Protein AF-A0A7C4U7K7-F1 (afdb_monomer_lite)

Foldseek 3Di:
DEWEWEFEADDPVLATWIKIWDDDPPDIDIDIDRDLVCVVVVVVVRCVVVVHDLLPHPYYYYHYDPNGRPVNVVSVVVVRVVSVVVND

Sequence (88 aa):
MYLVFKIQKAQDSGRSPILIKIFDKNKTSEVSIKDTDLLLQAIDKLLKKNKIKVESLKDIRVEIDNEAGLTSTRIVLAIIKALRFNLD

Structure (mmCIF, N/CA/C/O backbone):
data_AF-A0A7C4U7K7-F1
#
_entry.id   AF-A0A7C4U7K7-F1
#
loop_
_atom_site.group_PDB
_atom_site.id
_atom_site.type_symbol
_atom_site.label_atom_id
_atom_site.label_alt_id
_atom_site.label_comp_id
_atom_site.label_asym_id
_atom_site.label_entity_id
_atom_site.label_seq_id
_atom_site.pdbx_PDB_ins_code
_atom_site.Cartn_x
_atom_site.Cartn_y
_atom_site.Cartn_z
_atom_site.occupancy
_atom_site.B_iso_or_equiv
_atom_site.auth_seq_id
_atom_site.auth_comp_id
_atom_site.auth_asym_id
_atom_site.auth_atom_id
_atom_site.pdbx_PDB_model_num
ATOM 1 N N . MET A 1 1 ? -3.870 6.949 13.758 1.00 86.88 1 MET A N 1
ATOM 2 C CA . MET A 1 1 ? -3.119 5.887 13.072 1.00 86.88 1 MET A CA 1
ATOM 3 C C . MET A 1 1 ? -2.830 6.362 11.675 1.00 86.88 1 MET A C 1
ATOM 5 O O . MET A 1 1 ? -3.675 7.057 11.113 1.00 86.88 1 MET A O 1
ATOM 9 N N . TYR A 1 2 ? -1.662 6.006 11.160 1.00 89.94 2 TYR A N 1
ATOM 10 C CA . TYR A 1 2 ? -1.209 6.432 9.842 1.00 89.94 2 TYR A CA 1
ATOM 11 C C . TYR A 1 2 ? -0.866 5.204 9.007 1.00 89.94 2 TYR A C 1
ATOM 13 O O . TYR A 1 2 ? -0.224 4.281 9.511 1.00 89.94 2 TYR A O 1
ATOM 21 N N . LEU A 1 3 ? -1.307 5.195 7.752 1.00 92.19 3 LEU A N 1
ATOM 22 C CA . LEU A 1 3 ? -0.931 4.190 6.761 1.00 92.19 3 LEU A CA 1
ATOM 23 C C . LEU A 1 3 ? 0.106 4.813 5.825 1.00 92.19 3 LEU A C 1
ATOM 25 O O . LEU A 1 3 ? -0.114 5.907 5.314 1.00 92.19 3 LEU A O 1
ATOM 29 N N . VAL A 1 4 ? 1.229 4.142 5.599 1.00 94.69 4 VAL A N 1
ATOM 30 C CA . VAL A 1 4 ? 2.292 4.619 4.709 1.00 94.69 4 VAL A CA 1
ATOM 31 C C . VAL A 1 4 ? 2.540 3.585 3.624 1.00 94.69 4 VAL A C 1
ATOM 33 O O . VAL A 1 4 ? 2.792 2.417 3.923 1.00 94.69 4 VAL A O 1
ATOM 36 N N . PHE A 1 5 ? 2.493 4.026 2.371 1.00 95.62 5 PHE A N 1
ATOM 37 C CA . PHE A 1 5 ? 2.934 3.261 1.212 1.00 95.62 5 PHE A CA 1
ATOM 38 C C . PHE A 1 5 ? 4.321 3.734 0.803 1.00 95.62 5 PHE A C 1
ATOM 40 O O . PHE A 1 5 ? 4.462 4.844 0.299 1.00 95.62 5 PHE A O 1
ATOM 47 N N . LYS A 1 6 ? 5.337 2.895 0.989 1.00 95.50 6 LYS A N 1
ATOM 48 C CA . LYS A 1 6 ? 6.686 3.158 0.498 1.00 95.50 6 LYS A CA 1
ATOM 49 C C . LYS A 1 6 ? 6.936 2.388 -0.796 1.00 95.50 6 LYS A C 1
ATOM 51 O O . LYS A 1 6 ? 6.980 1.160 -0.788 1.00 95.50 6 LYS A O 1
ATOM 56 N N . ILE A 1 7 ? 7.104 3.110 -1.897 1.00 94.00 7 ILE A N 1
ATOM 57 C CA . ILE A 1 7 ? 7.417 2.567 -3.220 1.00 94.00 7 ILE A CA 1
ATOM 58 C C . ILE A 1 7 ? 8.931 2.548 -3.365 1.00 94.00 7 ILE A C 1
ATOM 60 O O . ILE A 1 7 ? 9.568 3.598 -3.360 1.00 94.00 7 ILE A O 1
ATOM 64 N N . GLN A 1 8 ? 9.503 1.353 -3.450 1.00 92.50 8 GLN A N 1
ATOM 65 C CA . GLN A 1 8 ? 10.952 1.179 -3.485 1.00 92.50 8 GLN A CA 1
ATOM 66 C C . GLN A 1 8 ? 11.498 1.376 -4.904 1.00 92.50 8 GLN A C 1
ATOM 68 O O . GLN A 1 8 ? 10.733 1.512 -5.860 1.00 92.50 8 GLN A O 1
ATOM 73 N N . LYS A 1 9 ? 12.822 1.370 -5.070 1.00 89.25 9 LYS A N 1
ATOM 74 C CA . LYS A 1 9 ? 13.455 1.370 -6.397 1.00 89.25 9 LYS A CA 1
ATOM 75 C C . LYS A 1 9 ? 12.922 0.224 -7.273 1.00 89.25 9 LYS A C 1
ATOM 77 O O . LYS A 1 9 ? 12.673 -0.881 -6.781 1.00 89.25 9 LYS A O 1
ATOM 82 N N . ALA A 1 10 ? 12.726 0.508 -8.561 1.00 82.25 10 ALA A N 1
ATOM 83 C CA . ALA A 1 10 ? 12.284 -0.484 -9.531 1.00 82.25 10 ALA A CA 1
ATOM 84 C C . ALA A 1 10 ? 13.296 -1.626 -9.657 1.00 82.25 10 ALA A C 1
ATOM 86 O O . ALA A 1 10 ? 14.509 -1.415 -9.617 1.00 82.25 10 ALA A O 1
ATOM 87 N N . GLN A 1 11 ? 12.781 -2.837 -9.836 1.00 78.81 11 GLN A N 1
ATOM 88 C CA . GLN A 1 11 ? 13.585 -3.958 -10.318 1.00 78.81 11 GLN A CA 1
ATOM 89 C C . GLN A 1 11 ? 13.598 -3.951 -11.855 1.00 78.81 11 GLN A C 1
ATOM 91 O O . GLN A 1 11 ? 12.890 -3.155 -12.477 1.00 78.81 11 GLN A O 1
ATOM 96 N N . ASP A 1 12 ? 14.356 -4.859 -12.472 1.00 73.44 12 ASP A N 1
ATOM 97 C CA . ASP A 1 12 ? 14.576 -4.924 -13.931 1.00 73.44 12 ASP A CA 1
ATOM 98 C C . ASP A 1 12 ? 13.281 -4.987 -14.772 1.00 73.44 12 ASP A C 1
ATOM 100 O O . ASP A 1 12 ? 13.281 -4.697 -15.964 1.00 73.44 12 ASP A O 1
ATOM 104 N N . SER A 1 13 ? 12.148 -5.321 -14.149 1.00 71.38 13 SER A N 1
ATOM 105 C CA . SER A 1 13 ? 10.815 -5.390 -14.758 1.00 71.38 13 SER A CA 1
ATOM 106 C C . SER A 1 13 ? 10.050 -4.056 -14.815 1.00 71.38 13 SER A C 1
ATOM 108 O O . SER A 1 13 ? 8.898 -4.031 -15.251 1.00 71.38 13 SER A O 1
ATOM 110 N N . GLY A 1 14 ? 10.618 -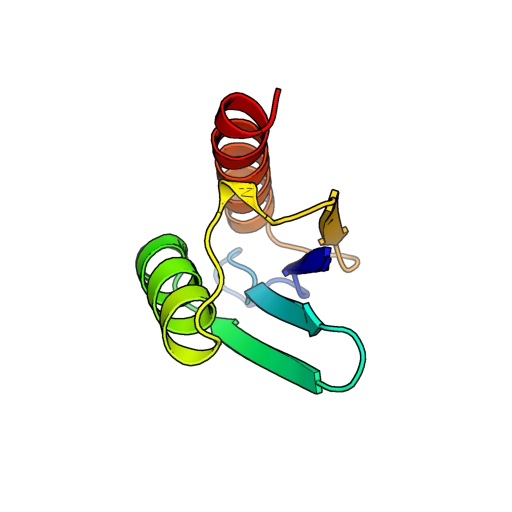2.949 -14.321 1.00 70.38 14 GLY A N 1
ATOM 111 C CA . GLY A 1 14 ? 9.939 -1.645 -14.243 1.00 70.38 14 GLY A CA 1
ATOM 112 C C . GLY A 1 14 ? 8.830 -1.565 -13.180 1.00 70.38 14 GLY A C 1
ATOM 113 O O . GLY A 1 14 ? 8.181 -0.525 -13.030 1.00 70.38 14 GLY A O 1
ATOM 114 N N . ARG A 1 15 ? 8.613 -2.645 -12.418 1.00 80.75 15 ARG A N 1
ATOM 115 C CA . ARG A 1 15 ? 7.774 -2.672 -11.216 1.00 80.75 15 ARG A CA 1
ATOM 116 C C . ARG A 1 15 ? 8.650 -2.505 -9.978 1.00 80.75 15 ARG A C 1
ATOM 118 O O . ARG A 1 15 ? 9.725 -3.093 -9.861 1.00 80.75 15 ARG A O 1
ATOM 125 N N . SER A 1 16 ? 8.155 -1.713 -9.040 1.00 88.31 16 SER A N 1
ATOM 126 C CA . SER A 1 16 ? 8.757 -1.531 -7.725 1.00 88.31 16 SER A CA 1
ATOM 127 C C . SER A 1 16 ? 8.058 -2.383 -6.679 1.00 88.31 16 SER A C 1
ATOM 129 O O . SER A 1 16 ? 6.821 -2.373 -6.641 1.00 88.31 16 SER A O 1
ATOM 131 N N . PRO A 1 17 ? 8.816 -3.026 -5.776 1.00 92.25 17 PRO A N 1
ATOM 132 C CA . PRO A 1 17 ? 8.277 -3.504 -4.517 1.00 92.25 17 PRO A CA 1
ATOM 133 C C . PRO A 1 17 ? 7.643 -2.355 -3.724 1.00 92.25 17 PRO A C 1
ATOM 135 O O . PRO A 1 17 ? 8.133 -1.222 -3.727 1.00 92.25 17 PRO A O 1
ATOM 138 N N . ILE A 1 18 ? 6.547 -2.655 -3.038 1.00 94.25 18 ILE A N 1
ATOM 139 C CA . ILE A 1 18 ? 5.800 -1.709 -2.213 1.00 94.25 18 ILE A CA 1
ATOM 140 C C . ILE A 1 18 ? 5.798 -2.233 -0.783 1.00 94.25 18 ILE A C 1
ATOM 142 O O . ILE A 1 18 ? 5.363 -3.351 -0.513 1.00 94.25 18 ILE A O 1
ATOM 146 N N . LEU A 1 19 ? 6.278 -1.414 0.143 1.00 94.50 19 LEU A N 1
ATOM 147 C CA . LEU A 1 19 ? 6.231 -1.670 1.574 1.00 94.50 19 LEU A CA 1
ATOM 148 C C . LEU A 1 19 ? 5.071 -0.878 2.175 1.00 94.50 19 LEU A C 1
ATOM 150 O O . LEU A 1 19 ? 5.057 0.350 2.125 1.00 94.50 19 LEU A O 1
ATOM 154 N N . ILE A 1 20 ? 4.098 -1.577 2.748 1.00 94.56 20 ILE A N 1
ATOM 155 C CA . ILE A 1 20 ? 2.966 -0.964 3.442 1.00 94.56 20 ILE A CA 1
ATOM 156 C C . ILE A 1 20 ? 3.244 -1.005 4.937 1.00 94.56 20 ILE A C 1
ATOM 158 O O . ILE A 1 20 ? 3.514 -2.078 5.475 1.00 94.56 20 ILE A O 1
ATOM 162 N N . LYS A 1 21 ? 3.134 0.141 5.611 1.00 94.12 21 LYS A N 1
ATOM 163 C CA . LYS A 1 21 ? 3.299 0.266 7.063 1.00 94.12 21 LYS A CA 1
ATOM 164 C C . LYS A 1 21 ? 2.066 0.876 7.707 1.00 94.12 21 LYS A C 1
ATOM 166 O O . LYS A 1 21 ? 1.558 1.891 7.242 1.00 94.12 21 LYS A O 1
ATOM 171 N N . ILE A 1 22 ? 1.623 0.289 8.809 1.00 92.75 22 ILE A N 1
ATOM 172 C CA . ILE A 1 22 ? 0.632 0.866 9.714 1.00 92.75 22 ILE A CA 1
ATOM 173 C C . ILE A 1 22 ? 1.343 1.285 10.988 1.00 92.75 22 ILE A C 1
ATOM 175 O O . ILE A 1 22 ? 1.980 0.458 11.641 1.00 92.75 22 ILE A O 1
ATOM 179 N N . PHE A 1 23 ? 1.157 2.548 11.356 1.00 90.06 23 PHE A N 1
ATOM 180 C CA . PHE A 1 23 ? 1.578 3.104 12.632 1.00 90.06 23 PHE A CA 1
ATOM 181 C C . PHE A 1 23 ? 0.361 3.290 13.541 1.00 90.06 23 PHE A C 1
ATOM 183 O O . PHE A 1 23 ? -0.491 4.161 13.309 1.00 90.06 23 PHE A O 1
ATOM 190 N N . ASP A 1 24 ? 0.301 2.472 14.586 1.00 85.50 24 ASP A N 1
ATOM 191 C CA . ASP A 1 24 ? -0.575 2.638 15.742 1.00 85.50 24 ASP A CA 1
ATOM 192 C C . ASP A 1 24 ? 0.261 3.038 16.969 1.00 85.50 24 ASP A C 1
ATOM 194 O O . ASP A 1 24 ? 1.462 2.782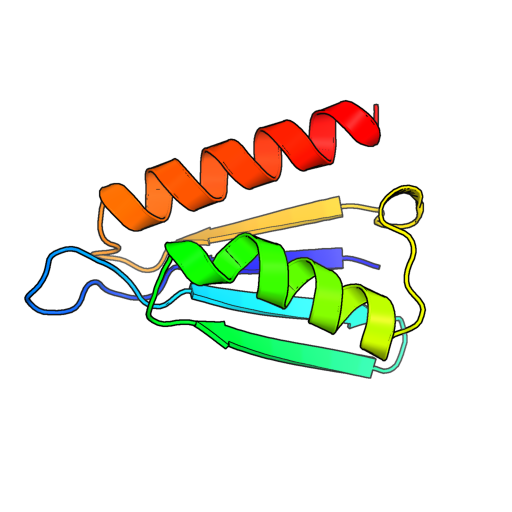 16.999 1.00 85.50 24 ASP A O 1
ATOM 198 N N . LYS A 1 25 ? -0.357 3.689 17.965 1.00 76.50 25 LYS A N 1
ATOM 199 C CA . LYS A 1 25 ? 0.285 4.433 19.068 1.00 76.50 25 LYS A CA 1
ATOM 200 C C . LYS A 1 25 ? 1.545 3.769 19.641 1.00 76.50 25 LYS A C 1
ATOM 202 O O . LYS A 1 25 ? 2.510 4.476 19.892 1.00 76.50 25 LYS A O 1
ATOM 207 N N . ASN A 1 26 ? 1.541 2.441 19.792 1.00 77.94 26 ASN A N 1
ATOM 208 C CA . ASN A 1 26 ? 2.665 1.662 20.324 1.00 77.94 26 ASN A CA 1
ATOM 209 C C . ASN A 1 26 ? 3.095 0.494 19.412 1.00 77.94 26 ASN A C 1
ATOM 211 O O . ASN A 1 26 ? 3.831 -0.388 19.852 1.00 77.94 26 ASN A O 1
ATOM 215 N N . LYS A 1 27 ? 2.595 0.417 18.172 1.00 84.50 27 LYS A N 1
ATOM 216 C CA . LYS A 1 27 ? 2.813 -0.742 17.301 1.00 84.50 27 LYS A CA 1
ATOM 217 C C . LYS A 1 27 ? 2.939 -0.341 15.839 1.00 84.50 27 LYS A C 1
ATOM 219 O O . LYS A 1 27 ? 2.024 0.234 15.255 1.00 84.50 27 LYS A O 1
ATOM 224 N N . THR A 1 28 ? 4.042 -0.765 15.236 1.00 91.12 28 THR A N 1
ATOM 225 C CA . THR A 1 28 ? 4.237 -0.718 13.788 1.00 91.12 28 THR A CA 1
ATOM 226 C C . THR A 1 28 ? 4.004 -2.110 13.219 1.00 91.12 28 THR A C 1
ATOM 228 O O . THR A 1 28 ? 4.575 -3.087 13.702 1.00 91.12 28 THR A O 1
ATOM 231 N N . SER A 1 29 ? 3.147 -2.217 12.208 1.00 92.44 29 SER A N 1
ATOM 232 C CA . SER A 1 29 ? 2.985 -3.443 11.421 1.00 92.44 29 SER A CA 1
ATOM 233 C C . SER A 1 29 ? 3.302 -3.156 9.970 1.00 92.44 29 SER A C 1
ATOM 235 O O . SER A 1 29 ? 2.869 -2.133 9.448 1.00 92.44 29 SER A O 1
ATOM 237 N N . GLU A 1 30 ? 4.002 -4.067 9.305 1.00 93.81 30 GLU A N 1
ATOM 238 C CA . GLU A 1 30 ? 4.395 -3.875 7.914 1.00 93.81 30 GLU A CA 1
ATOM 239 C C . GLU A 1 30 ? 4.269 -5.144 7.070 1.00 93.81 30 GLU A C 1
ATOM 241 O O . GLU A 1 30 ? 4.268 -6.263 7.588 1.00 93.81 30 GLU A O 1
ATOM 246 N N . VAL A 1 31 ? 4.129 -4.951 5.759 1.00 94.44 31 VAL A N 1
ATOM 247 C CA . VAL A 1 31 ? 4.153 -6.011 4.747 1.00 94.44 31 VAL A CA 1
ATOM 248 C C . VAL A 1 31 ? 4.810 -5.483 3.474 1.00 94.44 31 VAL A C 1
ATOM 250 O O . VAL A 1 31 ? 4.489 -4.388 3.014 1.00 94.44 31 VAL A O 1
ATOM 253 N N . SER A 1 32 ? 5.739 -6.253 2.908 1.00 92.50 32 SER A N 1
ATOM 254 C CA . SER A 1 32 ? 6.367 -5.956 1.616 1.00 92.50 32 SER A CA 1
ATOM 255 C C . SER A 1 32 ? 5.724 -6.794 0.519 1.00 92.50 32 SER A C 1
ATOM 257 O O . SER A 1 32 ? 5.470 -7.985 0.707 1.00 92.50 32 SER A O 1
ATOM 259 N N . ILE A 1 33 ? 5.456 -6.170 -0.624 1.00 91.50 33 ILE A N 1
ATOM 260 C CA . ILE A 1 33 ? 4.753 -6.776 -1.748 1.00 91.50 33 ILE A CA 1
ATOM 261 C C . ILE A 1 33 ? 5.514 -6.481 -3.024 1.00 91.50 33 ILE A C 1
ATOM 263 O O . ILE A 1 33 ? 5.773 -5.328 -3.352 1.00 91.50 33 ILE A O 1
ATOM 267 N N . LYS A 1 34 ? 5.846 -7.537 -3.761 1.00 86.50 34 LYS A N 1
ATOM 268 C CA . LYS A 1 34 ? 6.496 -7.427 -5.072 1.00 86.50 34 LYS A CA 1
ATOM 269 C C . LYS A 1 34 ? 5.494 -7.425 -6.222 1.00 86.50 34 LYS A C 1
ATOM 271 O O . LYS A 1 34 ? 5.760 -6.826 -7.257 1.00 86.50 34 LYS A O 1
ATOM 276 N N . ASP A 1 35 ? 4.351 -8.075 -6.025 1.00 86.19 35 ASP A N 1
ATOM 277 C CA . ASP A 1 35 ? 3.286 -8.156 -7.015 1.00 86.19 35 ASP A CA 1
ATOM 278 C C . ASP A 1 35 ? 2.147 -7.188 -6.681 1.00 86.19 35 ASP A C 1
ATOM 280 O O . ASP A 1 35 ? 1.431 -7.353 -5.692 1.00 86.19 35 ASP A O 1
ATOM 284 N N . THR A 1 36 ? 1.986 -6.164 -7.515 1.00 82.75 36 THR A N 1
ATOM 285 C CA . THR A 1 36 ? 0.994 -5.102 -7.329 1.00 82.75 36 THR A CA 1
ATOM 286 C C . THR A 1 36 ? -0.443 -5.615 -7.326 1.00 82.75 36 THR A C 1
ATOM 288 O O . THR A 1 36 ? -1.301 -4.975 -6.721 1.00 82.75 36 THR A O 1
ATOM 291 N N . ASP A 1 37 ? -0.707 -6.777 -7.921 1.00 86.62 37 ASP A N 1
ATOM 292 C CA . ASP A 1 37 ? -2.053 -7.354 -7.984 1.00 86.62 37 ASP A CA 1
ATOM 293 C C . ASP A 1 37 ? -2.517 -7.855 -6.602 1.00 86.62 37 ASP A C 1
ATOM 295 O O . ASP A 1 37 ? -3.709 -7.889 -6.296 1.00 86.62 37 ASP A O 1
ATOM 299 N N . LEU A 1 38 ? -1.570 -8.147 -5.702 1.00 90.12 38 LEU A N 1
ATOM 300 C CA . LEU A 1 38 ? -1.838 -8.568 -4.323 1.00 90.12 38 LEU A CA 1
ATOM 301 C C . LEU A 1 38 ? -1.960 -7.394 -3.339 1.00 90.12 38 LEU A C 1
ATOM 303 O O . LEU A 1 38 ? -2.214 -7.602 -2.149 1.00 90.12 38 LEU A O 1
ATOM 307 N N . LEU A 1 39 ? -1.783 -6.156 -3.809 1.00 90.50 39 LEU A N 1
ATOM 308 C CA . LEU A 1 39 ? -1.667 -4.971 -2.962 1.00 90.50 39 LEU A CA 1
ATOM 309 C C . LEU A 1 39 ? -2.928 -4.727 -2.122 1.00 90.50 39 LEU A C 1
ATOM 311 O O . LEU A 1 39 ? -2.834 -4.576 -0.906 1.00 90.50 39 LEU A O 1
ATOM 315 N N . LEU A 1 40 ? -4.114 -4.771 -2.739 1.00 91.19 40 LEU A N 1
ATOM 316 C CA . LEU A 1 40 ? -5.390 -4.596 -2.032 1.00 91.19 40 LEU A CA 1
ATOM 317 C C . LEU A 1 40 ? -5.634 -5.699 -0.996 1.00 91.19 40 LEU A C 1
ATOM 319 O O . LEU A 1 40 ? -6.011 -5.413 0.141 1.00 91.19 40 LEU A O 1
ATOM 323 N N . GLN A 1 41 ? -5.360 -6.955 -1.362 1.00 93.38 41 GLN A N 1
ATOM 324 C CA . GLN A 1 41 ? -5.527 -8.094 -0.458 1.00 93.38 41 GLN A CA 1
ATOM 325 C C . GLN A 1 41 ? -4.619 -7.969 0.769 1.00 93.38 41 GLN A C 1
ATOM 327 O O . GLN A 1 41 ? -5.006 -8.309 1.887 1.00 93.38 41 GLN A O 1
ATOM 332 N N . ALA A 1 42 ? -3.394 -7.497 0.576 1.00 93.12 42 ALA A N 1
ATOM 333 C CA . ALA A 1 42 ? -2.452 -7.329 1.663 1.00 93.12 42 ALA A CA 1
ATOM 334 C C . ALA A 1 42 ? -2.780 -6.132 2.563 1.00 93.12 42 ALA A C 1
ATOM 336 O O . ALA A 1 42 ? -2.597 -6.251 3.773 1.00 93.12 42 ALA A O 1
ATOM 337 N N . ILE A 1 43 ? -3.311 -5.028 2.018 1.00 91.94 43 ILE A N 1
ATOM 338 C CA . ILE A 1 43 ? -3.861 -3.926 2.826 1.00 91.94 43 ILE A CA 1
ATOM 339 C C . ILE A 1 43 ? -4.982 -4.462 3.724 1.00 91.94 43 ILE A C 1
ATOM 341 O O . ILE A 1 43 ? -4.928 -4.277 4.939 1.00 91.94 43 ILE A O 1
ATOM 345 N N . ASP A 1 44 ? -5.952 -5.183 3.153 1.00 91.69 44 ASP A N 1
ATOM 346 C CA . ASP A 1 44 ? -7.074 -5.766 3.903 1.00 91.69 44 ASP A C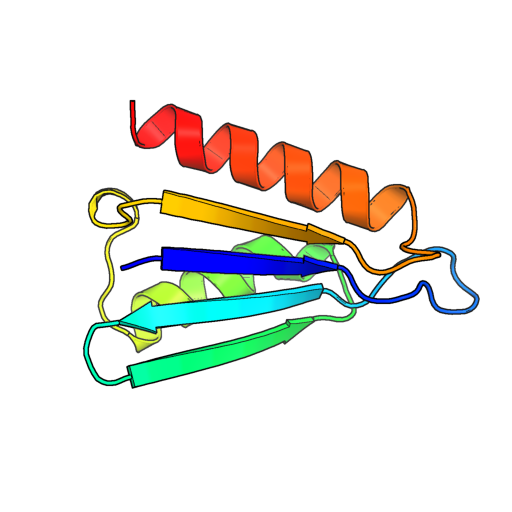A 1
ATOM 347 C C . ASP A 1 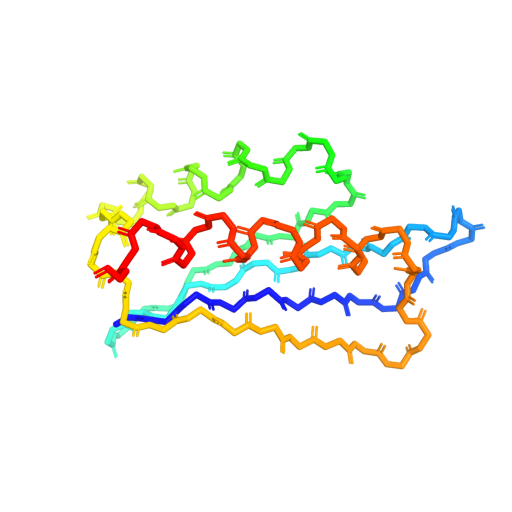44 ? -6.588 -6.723 5.004 1.00 91.69 44 ASP A C 1
ATOM 349 O O . ASP A 1 44 ? -6.969 -6.592 6.170 1.00 91.69 44 ASP A O 1
ATOM 353 N N . LYS A 1 45 ? -5.659 -7.632 4.675 1.00 92.94 45 LYS A N 1
ATOM 354 C CA . LYS A 1 45 ? -5.023 -8.525 5.659 1.00 92.94 45 LYS A CA 1
ATOM 355 C C . LYS A 1 45 ? -4.325 -7.746 6.775 1.00 92.94 45 LYS A C 1
ATOM 357 O O . LYS A 1 45 ? -4.456 -8.116 7.943 1.00 92.94 45 LYS A O 1
ATOM 362 N N . LEU A 1 46 ? -3.584 -6.689 6.441 1.00 92.31 46 LEU A N 1
ATOM 363 C CA . LEU A 1 46 ? -2.829 -5.895 7.410 1.00 92.31 46 LEU A CA 1
ATOM 364 C C . LEU A 1 46 ? -3.759 -5.120 8.355 1.00 92.31 46 LEU A C 1
ATOM 366 O O . LEU A 1 46 ? -3.517 -5.102 9.565 1.00 92.31 46 LEU A O 1
ATOM 370 N N . LEU A 1 47 ? -4.841 -4.541 7.829 1.00 90.69 47 LEU A N 1
ATOM 371 C CA . LEU A 1 47 ? -5.867 -3.849 8.612 1.00 90.69 47 LEU A CA 1
ATOM 372 C C . LEU A 1 47 ? -6.609 -4.822 9.537 1.00 90.69 47 LEU A C 1
ATOM 374 O O . LEU A 1 47 ? -6.671 -4.590 10.746 1.00 90.69 47 LEU A O 1
ATOM 378 N N . LYS A 1 48 ? -7.077 -5.963 9.009 1.00 92.38 48 LYS A N 1
ATOM 379 C CA . LYS A 1 48 ? -7.760 -7.010 9.790 1.00 92.38 48 LYS A CA 1
ATOM 380 C C . LYS A 1 48 ? -6.882 -7.575 10.901 1.00 92.38 48 LYS A C 1
ATOM 382 O O . LYS A 1 48 ? -7.332 -7.672 12.041 1.00 92.38 48 LYS A O 1
ATOM 387 N N . LYS A 1 49 ? -5.611 -7.881 10.608 1.00 90.31 49 LYS A N 1
ATOM 388 C CA . LYS A 1 49 ? -4.638 -8.373 11.602 1.00 90.31 49 LYS A CA 1
ATOM 389 C C . LYS A 1 49 ? -4.464 -7.402 12.770 1.00 90.31 49 LYS A C 1
ATOM 391 O O . LYS A 1 49 ? -4.241 -7.835 13.898 1.00 90.31 49 LYS A O 1
ATOM 396 N N . ASN A 1 50 ? -4.569 -6.102 12.507 1.00 88.94 50 ASN A N 1
ATOM 397 C CA . ASN A 1 50 ? -4.459 -5.062 13.525 1.00 88.94 50 ASN A CA 1
ATOM 398 C C . ASN A 1 50 ? -5.813 -4.593 14.074 1.00 88.94 50 ASN A C 1
ATOM 400 O O . ASN A 1 50 ? -5.833 -3.702 14.914 1.00 88.94 50 ASN A O 1
ATOM 404 N N . LYS A 1 51 ? -6.929 -5.212 13.660 1.00 91.00 51 LYS A N 1
ATOM 405 C CA . LYS A 1 51 ? -8.299 -4.831 14.047 1.00 91.00 51 LYS A CA 1
ATOM 406 C C . LYS A 1 51 ? -8.609 -3.355 13.756 1.00 91.00 51 LYS A C 1
ATOM 408 O O . LYS A 1 51 ? -9.297 -2.692 14.527 1.00 91.00 51 LYS A O 1
ATOM 413 N N . ILE A 1 52 ? -8.099 -2.849 12.635 1.00 88.56 52 ILE A N 1
ATOM 414 C CA . ILE A 1 52 ? -8.257 -1.459 12.204 1.00 88.56 52 ILE A CA 1
ATOM 415 C C . ILE A 1 52 ? -9.354 -1.376 11.147 1.00 88.56 52 ILE A C 1
ATOM 417 O O . ILE A 1 52 ? -9.325 -2.107 10.159 1.00 88.56 52 ILE A O 1
ATOM 421 N N . LYS A 1 53 ? -10.294 -0.448 11.337 1.00 88.81 53 LYS A N 1
ATOM 422 C CA . LYS A 1 53 ? -11.251 -0.054 10.296 1.00 88.81 53 LYS A CA 1
ATOM 423 C C . LYS A 1 53 ? -10.636 1.013 9.400 1.00 88.81 53 LYS A C 1
ATOM 425 O O . LYS A 1 53 ? -9.929 1.88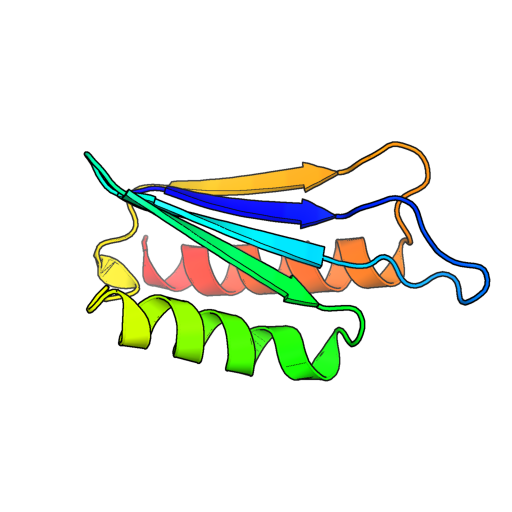6 9.907 1.00 88.81 53 LYS A O 1
ATOM 430 N N . VAL A 1 54 ? -10.938 0.981 8.103 1.00 86.12 54 VAL A N 1
ATOM 431 C CA . VAL A 1 54 ? -10.444 1.987 7.146 1.00 86.12 54 VAL A CA 1
ATOM 432 C C . VAL A 1 54 ? -10.838 3.393 7.601 1.00 86.12 54 VAL A C 1
ATOM 434 O O . VAL A 1 54 ? -9.956 4.237 7.699 1.00 86.12 54 VAL A O 1
ATOM 437 N N . GLU A 1 55 ? -12.093 3.596 8.026 1.00 86.88 55 GLU A N 1
ATOM 438 C CA . GLU A 1 55 ? -12.611 4.893 8.512 1.00 86.88 55 GLU A CA 1
ATOM 439 C C . GLU A 1 55 ? -11.829 5.482 9.704 1.00 86.88 55 GLU A C 1
ATOM 441 O O . GLU A 1 55 ? -11.913 6.669 9.996 1.00 86.88 55 GLU A O 1
ATOM 446 N N . SER A 1 56 ? -11.072 4.656 10.436 1.00 88.44 56 SER A N 1
ATOM 447 C CA . SER A 1 56 ? -10.288 5.095 11.601 1.00 88.44 56 SER A CA 1
ATOM 448 C C . SER A 1 56 ? -8.864 5.557 11.257 1.00 88.44 56 SER A C 1
ATOM 450 O O . SER A 1 56 ? -8.112 5.998 12.140 1.00 88.44 56 SER A O 1
ATOM 452 N N . LEU A 1 57 ? -8.460 5.435 9.988 1.00 88.06 57 LEU A N 1
ATOM 453 C CA . LEU A 1 57 ? -7.190 5.958 9.495 1.00 88.06 57 LEU A CA 1
ATOM 454 C C . LEU A 1 57 ? -7.250 7.485 9.491 1.00 88.06 57 LEU A C 1
ATOM 456 O O . LEU A 1 57 ? -8.127 8.079 8.880 1.00 88.06 57 LEU A O 1
ATOM 460 N N . LYS A 1 58 ? -6.300 8.126 10.178 1.00 86.31 58 LYS A N 1
ATOM 461 C CA . LYS A 1 58 ? -6.265 9.593 10.279 1.00 86.31 58 LYS A CA 1
ATOM 462 C C . LYS A 1 58 ? -5.590 10.242 9.082 1.00 86.31 58 LYS A C 1
ATOM 464 O O . LYS A 1 58 ? -5.854 11.398 8.793 1.00 86.31 58 LYS A O 1
ATOM 469 N N . ASP A 1 59 ? -4.650 9.529 8.471 1.00 88.69 59 ASP A N 1
ATOM 470 C CA . ASP A 1 59 ? -3.875 10.021 7.341 1.00 88.69 59 ASP A CA 1
ATOM 471 C C . ASP A 1 59 ? -3.194 8.837 6.626 1.00 88.69 59 ASP A C 1
ATOM 473 O O . ASP A 1 59 ? -2.850 7.814 7.234 1.00 88.69 59 ASP A O 1
ATOM 477 N N . ILE A 1 60 ? -3.082 8.967 5.304 1.00 91.94 60 ILE A N 1
ATOM 478 C CA . ILE A 1 60 ? -2.532 7.973 4.381 1.00 91.94 60 ILE A CA 1
ATOM 479 C C . ILE A 1 60 ? -1.435 8.664 3.581 1.00 91.94 60 ILE A C 1
ATOM 481 O O . ILE A 1 60 ? -1.724 9.584 2.815 1.00 91.94 60 ILE A O 1
ATOM 485 N N . ARG A 1 61 ? -0.189 8.213 3.716 1.00 92.94 61 ARG A N 1
ATOM 486 C CA . ARG A 1 61 ? 0.989 8.825 3.090 1.00 92.94 61 ARG A CA 1
ATOM 487 C C . ARG A 1 61 ? 1.582 7.934 2.013 1.00 92.94 61 ARG A C 1
ATOM 489 O O . ARG A 1 61 ? 1.438 6.711 2.048 1.00 92.94 61 ARG A O 1
ATOM 496 N N . VAL A 1 62 ? 2.301 8.569 1.096 1.00 94.62 62 VAL A N 1
ATOM 497 C CA . VAL A 1 62 ? 3.134 7.898 0.103 1.00 94.62 62 VAL A CA 1
ATOM 498 C C . VAL A 1 62 ? 4.566 8.401 0.225 1.00 94.62 62 VAL A C 1
ATOM 500 O O . VAL A 1 62 ? 4.800 9.602 0.321 1.00 94.62 62 VAL A O 1
ATOM 503 N N . GLU A 1 63 ? 5.507 7.470 0.223 1.00 95.69 63 GLU A N 1
ATOM 504 C CA . GLU A 1 63 ? 6.941 7.715 0.116 1.00 95.69 63 GLU A CA 1
ATOM 505 C C . GLU A 1 63 ? 7.417 7.031 -1.164 1.00 95.69 63 GLU A C 1
ATOM 507 O O . GLU A 1 63 ? 7.104 5.864 -1.397 1.00 95.69 63 GLU A O 1
ATOM 512 N N . ILE A 1 64 ? 8.136 7.751 -2.018 1.00 94.62 64 ILE A N 1
ATOM 513 C CA . ILE A 1 64 ? 8.583 7.246 -3.318 1.00 94.62 64 ILE A CA 1
ATOM 514 C C . ILE A 1 64 ? 10.103 7.363 -3.344 1.00 94.62 64 ILE A C 1
ATOM 516 O O . ILE A 1 64 ? 10.630 8.471 -3.275 1.00 94.62 64 ILE A O 1
ATOM 520 N N . ASP A 1 65 ? 10.800 6.229 -3.406 1.00 94.19 65 ASP A N 1
ATOM 521 C CA . ASP A 1 65 ? 12.255 6.214 -3.550 1.00 94.19 65 ASP A CA 1
ATOM 522 C C . ASP A 1 65 ? 12.658 6.713 -4.954 1.00 94.19 65 ASP A C 1
ATOM 524 O O . ASP A 1 65 ? 11.907 6.586 -5.929 1.00 94.19 65 ASP A O 1
ATOM 528 N N . ASN A 1 66 ? 13.874 7.254 -5.074 1.00 87.69 66 ASN A N 1
ATOM 529 C CA . ASN A 1 66 ? 14.458 7.580 -6.377 1.00 87.69 66 ASN A CA 1
ATOM 530 C C . ASN A 1 66 ? 14.487 6.322 -7.264 1.00 87.69 66 ASN A C 1
ATOM 532 O O . ASN A 1 66 ? 14.804 5.232 -6.789 1.00 87.69 66 ASN A O 1
ATOM 536 N N . GLU A 1 67 ? 14.154 6.480 -8.550 1.00 90.50 67 GLU A N 1
ATOM 537 C CA . GLU A 1 67 ? 14.040 5.379 -9.527 1.00 90.50 67 GLU A CA 1
ATOM 538 C C . GLU A 1 67 ? 12.904 4.376 -9.236 1.00 90.50 67 GLU A C 1
ATOM 540 O O . GLU A 1 67 ? 12.945 3.220 -9.666 1.00 90.50 67 GLU A O 1
ATOM 545 N N . ALA A 1 68 ? 11.858 4.794 -8.518 1.00 91.00 68 ALA A N 1
ATOM 546 C CA . ALA A 1 68 ? 10.635 4.007 -8.418 1.00 91.00 68 ALA A CA 1
ATOM 547 C C . ALA A 1 68 ? 9.956 3.822 -9.789 1.00 91.00 68 ALA A C 1
ATOM 549 O O . ALA A 1 68 ? 9.843 4.742 -10.602 1.00 91.00 68 ALA A O 1
ATOM 550 N N . GLY A 1 69 ? 9.454 2.614 -10.027 1.00 91.06 69 GLY A N 1
ATOM 551 C CA . GLY A 1 69 ? 8.785 2.217 -11.253 1.00 91.06 69 GLY A CA 1
ATOM 552 C C . GLY A 1 69 ? 7.463 2.953 -11.436 1.00 91.06 69 GLY A C 1
ATOM 553 O O . GLY A 1 69 ? 6.597 2.943 -10.556 1.00 91.06 69 GLY A O 1
ATOM 554 N N . LEU A 1 70 ? 7.279 3.550 -12.615 1.00 90.50 70 LEU A N 1
ATOM 555 C CA . LEU A 1 70 ? 6.106 4.365 -12.944 1.00 90.50 70 LEU A CA 1
ATOM 556 C C . LEU A 1 70 ? 4.783 3.607 -12.745 1.00 90.50 70 LEU A C 1
ATOM 558 O O . LEU A 1 70 ? 3.798 4.187 -12.284 1.00 90.50 70 LEU A O 1
ATOM 562 N N . THR A 1 71 ? 4.765 2.310 -13.061 1.00 89.94 71 THR A N 1
ATOM 563 C CA . THR A 1 71 ? 3.587 1.447 -12.902 1.00 89.94 71 THR A CA 1
ATOM 564 C C . THR A 1 71 ? 3.177 1.321 -11.437 1.00 89.94 71 THR A C 1
ATOM 566 O O . THR A 1 71 ? 2.031 1.621 -11.101 1.00 89.94 71 THR A O 1
ATOM 569 N N . SER A 1 72 ? 4.107 0.956 -10.548 1.00 91.19 72 SER A N 1
ATOM 570 C CA . SER A 1 72 ? 3.828 0.843 -9.110 1.00 91.19 72 SER A CA 1
ATOM 571 C C . SER A 1 72 ? 3.394 2.184 -8.519 1.00 91.19 72 SER A C 1
ATOM 573 O O . SER A 1 72 ? 2.440 2.229 -7.745 1.00 91.19 72 SER A O 1
ATOM 575 N N . THR A 1 7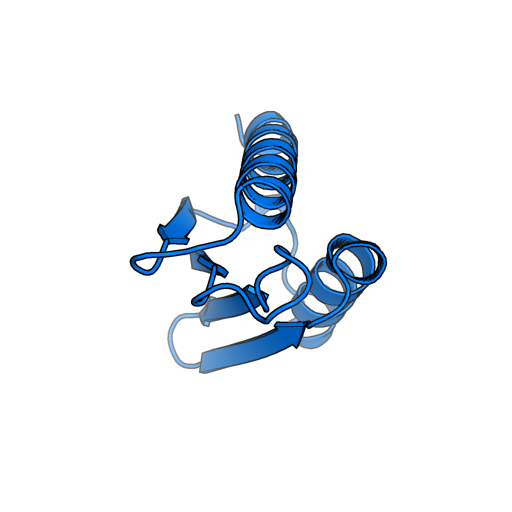3 ? 4.022 3.283 -8.945 1.00 92.94 73 THR A N 1
ATOM 576 C CA . THR A 1 73 ? 3.639 4.641 -8.540 1.00 92.94 73 THR A CA 1
ATOM 577 C C . THR A 1 73 ? 2.193 4.966 -8.897 1.00 92.94 73 THR A C 1
ATOM 579 O O . THR A 1 73 ? 1.427 5.380 -8.028 1.00 92.94 73 THR A O 1
ATOM 582 N N . ARG A 1 74 ? 1.774 4.724 -10.144 1.00 92.38 74 ARG A N 1
ATOM 583 C CA . ARG A 1 74 ? 0.389 4.977 -10.581 1.00 92.38 74 ARG A CA 1
ATOM 584 C C . ARG A 1 74 ? -0.625 4.141 -9.803 1.00 92.38 74 ARG A C 1
ATOM 586 O O . ARG A 1 74 ? -1.651 4.676 -9.388 1.00 92.38 74 ARG A O 1
ATOM 593 N N . ILE A 1 75 ? -0.325 2.862 -9.577 1.00 92.06 75 ILE A N 1
ATOM 594 C CA . ILE A 1 75 ? -1.202 1.946 -8.835 1.00 92.06 75 ILE A CA 1
ATOM 595 C C . ILE A 1 75 ? -1.384 2.425 -7.391 1.00 92.06 75 ILE A C 1
ATOM 597 O O . ILE A 1 75 ? -2.515 2.569 -6.928 1.00 92.06 75 ILE A O 1
ATOM 601 N N . VAL A 1 76 ? -0.288 2.730 -6.689 1.00 94.06 76 VAL A N 1
ATOM 602 C CA . VAL A 1 76 ? -0.344 3.204 -5.297 1.00 94.06 76 VAL A CA 1
ATOM 603 C C . VAL A 1 76 ? -1.109 4.521 -5.192 1.00 94.06 76 VAL A C 1
ATOM 605 O O . VAL A 1 76 ? -1.979 4.648 -4.334 1.00 94.06 76 VAL A O 1
ATOM 608 N N . LEU A 1 77 ? -0.850 5.485 -6.080 1.00 94.25 77 LEU A N 1
ATOM 609 C CA . LEU A 1 77 ? -1.557 6.768 -6.069 1.00 94.25 77 LEU A CA 1
ATOM 610 C C . LEU A 1 77 ? -3.064 6.607 -6.320 1.00 94.25 77 LEU A C 1
ATOM 612 O O . LEU A 1 77 ? -3.863 7.268 -5.654 1.00 94.25 77 LEU A O 1
ATOM 616 N N . ALA A 1 78 ? -3.465 5.714 -7.229 1.00 93.19 78 ALA A N 1
ATOM 617 C CA . ALA A 1 78 ? -4.875 5.418 -7.482 1.00 93.19 78 ALA A CA 1
ATOM 618 C C . ALA A 1 78 ? -5.561 4.809 -6.247 1.00 93.19 78 ALA A C 1
ATOM 620 O O . ALA A 1 78 ? -6.655 5.236 -5.877 1.00 93.19 78 ALA A O 1
ATOM 621 N N . ILE A 1 79 ? -4.895 3.872 -5.565 1.00 91.19 79 ILE A N 1
ATOM 622 C CA . ILE A 1 79 ? -5.407 3.258 -4.332 1.00 91.19 79 ILE A CA 1
ATOM 623 C C . ILE A 1 79 ? -5.538 4.291 -3.217 1.00 91.19 79 ILE A C 1
ATOM 625 O O . ILE A 1 79 ? -6.575 4.348 -2.564 1.00 91.19 79 ILE A O 1
ATOM 629 N N . ILE A 1 80 ? -4.526 5.136 -3.011 1.00 91.50 80 ILE A N 1
ATOM 630 C CA . ILE A 1 80 ? -4.586 6.196 -1.996 1.00 91.50 80 ILE A CA 1
ATOM 631 C C . ILE A 1 80 ? -5.753 7.139 -2.282 1.00 91.50 80 ILE A C 1
ATOM 633 O O . ILE A 1 80 ? -6.492 7.480 -1.361 1.00 91.50 80 ILE A O 1
ATOM 637 N N . LYS A 1 81 ? -5.954 7.526 -3.547 1.00 91.38 81 LYS A N 1
ATOM 638 C CA . LYS A 1 81 ? -7.087 8.365 -3.946 1.00 91.38 81 LYS A CA 1
ATOM 639 C C . LYS A 1 81 ? -8.429 7.697 -3.623 1.00 91.38 81 LYS A C 1
ATOM 641 O O . LYS A 1 81 ? -9.301 8.352 -3.064 1.00 91.38 81 LYS A O 1
ATOM 646 N N . ALA A 1 82 ? -8.577 6.404 -3.914 1.00 89.50 82 ALA A N 1
ATOM 647 C CA . ALA A 1 82 ? -9.793 5.645 -3.612 1.00 89.50 82 ALA A CA 1
ATOM 648 C C . ALA A 1 82 ? -10.034 5.462 -2.102 1.00 89.50 82 ALA A C 1
ATOM 650 O O . ALA A 1 82 ? -11.169 5.539 -1.642 1.00 89.50 82 ALA A O 1
ATOM 651 N N . LEU A 1 83 ? -8.977 5.242 -1.314 1.00 86.81 83 LEU A N 1
ATOM 652 C CA . LEU A 1 83 ? -9.090 5.132 0.141 1.00 86.81 83 LEU A CA 1
ATOM 653 C C . LEU A 1 83 ? -9.486 6.468 0.769 1.00 86.81 83 LEU A C 1
ATOM 655 O O . LEU A 1 83 ? -10.369 6.487 1.617 1.00 86.81 83 LEU A O 1
ATOM 659 N N . ARG A 1 84 ? -8.875 7.574 0.328 1.00 87.06 84 ARG A N 1
ATOM 660 C CA . ARG A 1 84 ? -9.196 8.922 0.819 1.00 87.06 84 ARG A CA 1
ATOM 661 C C . ARG A 1 84 ? -10.615 9.357 0.472 1.00 87.06 84 ARG A C 1
ATOM 663 O O . ARG A 1 84 ? -11.248 9.981 1.302 1.00 87.06 84 ARG A O 1
ATOM 670 N N . PHE A 1 85 ? -11.135 8.954 -0.687 1.00 83.50 85 PHE A N 1
ATOM 671 C CA . PHE A 1 85 ? -12.526 9.230 -1.057 1.00 83.50 85 PHE A CA 1
ATOM 672 C C . PHE A 1 85 ? -13.549 8.698 -0.035 1.00 83.50 85 PHE A C 1
ATOM 674 O O . PHE A 1 85 ? -14.630 9.251 0.070 1.00 83.50 85 PHE A O 1
ATOM 681 N N . ASN A 1 86 ? -13.217 7.641 0.716 1.00 68.44 86 ASN A N 1
ATOM 682 C CA . ASN A 1 86 ? -14.077 7.098 1.776 1.00 68.44 86 ASN A CA 1
ATOM 683 C C . ASN A 1 86 ? -13.776 7.680 3.175 1.00 68.44 86 ASN A C 1
ATOM 685 O O . ASN A 1 86 ? -14.346 7.208 4.157 1.00 68.44 86 ASN A O 1
ATOM 689 N N . LEU A 1 87 ? -12.822 8.611 3.287 1.00 70.19 87 LEU A N 1
ATOM 690 C CA . LEU A 1 87 ? -12.430 9.267 4.542 1.00 70.19 87 LEU A CA 1
ATOM 691 C C . LEU A 1 87 ? -12.898 10.727 4.628 1.00 70.19 87 LEU A C 1
ATOM 693 O O . LEU A 1 87 ? -12.904 11.268 5.734 1.00 70.19 87 LEU A O 1
ATOM 697 N N . ASP A 1 88 ? -13.247 11.327 3.488 1.00 56.12 88 ASP A N 1
ATOM 698 C CA . ASP A 1 88 ? -13.860 12.655 3.362 1.00 56.12 88 ASP A CA 1
ATOM 699 C C . ASP A 1 88 ? -15.396 12.552 3.420 1.00 56.12 88 ASP A C 1
ATOM 701 O O . ASP A 1 88 ? -16.021 13.442 4.042 1.00 56.12 88 ASP A O 1
#

Secondary structure (DSSP, 8-state):
-EEEEEEPBP-TTSPPPEEEEEEETTEEEEEEES-GGGHHHHHHHHHHHTT--GGG--EEEEEE-TTB-HHHHHHHHHHHHHHHHTT-

pLDDT: mean 88.68, std 6.91, range [56.12, 95.69]

Radius of gyration: 12.57 Å; chains: 1; bounding box: 29×21×35 Å